Protein AF-W6KWL7-F1 (afdb_monomer)

Radius of gyration: 17.85 Å; Cα contacts (8 Å, |Δi|>4): 176; chains: 1; bounding box: 40×48×43 Å

Foldseek 3Di:
DVLCVVCVPPPPPLVVVLVVLVVQLVVLVVVLVVCCVPVVVVLVVLLVVQQAALLVPDDDPDPNVVSLSSNLVSQVVNQVSQCVVCVSVVHPQPPPLCPVVQVVLSRDGQFRHKHAPDSHDDPDIDTDGRDPVVLVVNQVSQPPDDSDNGHDDDDDDDPPPDDDDDD

Secondary structure (DSSP, 8-state):
-HHHHHHTTSTT-HHHHHHHHHHHHHHHHHHHHHHHHHSHHHHHHHHHHHTTS-TTTPPPSSHHHHHHHHHHHHHHHHHHHHHHHHHHHT--SS-HHHHHHHHHHHTSTTEEEEE--TT-SSS--EEEESSHHHHHHHHHHHHT-SSS-------------S-----

Structure (mmCIF, N/CA/C/O backbone):
data_AF-W6KWL7-F1
#
_entry.id   AF-W6KWL7-F1
#
loop_
_atom_site.group_PDB
_atom_site.id
_atom_site.type_symbol
_atom_site.label_atom_id
_atom_site.label_alt_id
_atom_site.label_comp_id
_atom_site.label_asym_id
_atom_site.label_entity_id
_atom_site.label_seq_id
_atom_site.pdbx_PDB_ins_code
_atom_site.Cartn_x
_atom_site.Cartn_y
_atom_site.Cartn_z
_atom_site.occupancy
_atom_site.B_iso_or_equiv
_atom_site.auth_seq_id
_atom_site.auth_comp_id
_atom_site.auth_asym_id
_atom_site.auth_atom_id
_atom_site.pdbx_PDB_model_num
ATOM 1 N N . MET A 1 1 ? 22.667 5.398 -11.141 1.00 60.69 1 MET A N 1
ATOM 2 C CA . MET A 1 1 ? 23.175 6.734 -10.733 1.00 60.69 1 MET A CA 1
ATOM 3 C C . MET A 1 1 ? 23.093 7.822 -11.813 1.00 60.69 1 MET A C 1
ATOM 5 O O . MET A 1 1 ? 23.016 8.981 -11.432 1.00 60.69 1 MET A O 1
ATOM 9 N N . SER A 1 2 ? 23.093 7.515 -13.122 1.00 71.19 2 SER A N 1
ATOM 10 C CA . SER A 1 2 ? 23.041 8.559 -14.172 1.00 71.19 2 SER A CA 1
ATOM 11 C C . SER A 1 2 ? 21.728 9.352 -14.187 1.00 71.19 2 SER A C 1
ATOM 13 O O . SER A 1 2 ? 21.768 10.570 -14.298 1.00 71.19 2 SER A O 1
ATOM 15 N N . TRP A 1 3 ? 20.580 8.685 -14.010 1.00 76.94 3 TRP A N 1
ATOM 16 C CA . TRP A 1 3 ? 19.276 9.359 -14.034 1.00 76.94 3 TRP A CA 1
ATOM 17 C C . TRP A 1 3 ? 19.091 10.334 -12.861 1.00 76.94 3 TRP A C 1
ATOM 19 O O . TRP A 1 3 ? 18.693 11.475 -13.063 1.00 76.94 3 TRP A O 1
ATOM 29 N N . PHE A 1 4 ? 19.482 9.931 -11.647 1.00 69.75 4 PHE A N 1
ATOM 30 C CA . PHE A 1 4 ? 19.433 10.799 -10.464 1.00 69.75 4 PHE A CA 1
ATOM 31 C C . PHE A 1 4 ? 20.191 12.116 -10.685 1.00 69.75 4 PHE A C 1
ATOM 33 O O . PHE A 1 4 ? 19.643 13.193 -10.479 1.00 69.75 4 PHE A O 1
ATOM 40 N N . LYS A 1 5 ? 21.427 12.030 -11.195 1.00 73.75 5 LYS A N 1
ATOM 41 C CA . LYS A 1 5 ? 22.252 13.208 -11.499 1.00 73.75 5 LYS A CA 1
ATOM 42 C C . LYS A 1 5 ? 21.658 14.097 -12.595 1.00 73.75 5 LYS A C 1
ATOM 44 O O . LYS A 1 5 ? 21.984 15.271 -12.642 1.00 73.75 5 LYS A O 1
ATOM 49 N N . SER A 1 6 ? 20.816 13.555 -13.478 1.00 72.94 6 SER A N 1
ATOM 50 C CA . SER A 1 6 ? 20.165 14.349 -14.529 1.00 72.94 6 SER A CA 1
ATOM 51 C C . SER A 1 6 ? 18.915 15.098 -14.066 1.00 72.94 6 SER A C 1
ATOM 53 O O . SER A 1 6 ? 18.440 15.958 -14.798 1.00 72.94 6 SER A O 1
ATOM 55 N N . VAL A 1 7 ? 18.373 14.783 -12.883 1.00 76.19 7 VAL A N 1
ATOM 56 C CA . VAL A 1 7 ? 17.127 15.391 -12.377 1.00 76.19 7 VAL A CA 1
ATOM 57 C C . VAL A 1 7 ? 17.290 16.111 -11.038 1.00 76.19 7 VAL A C 1
ATOM 59 O O . VAL A 1 7 ? 16.352 16.772 -10.600 1.00 76.19 7 VAL A O 1
ATOM 62 N N . SER A 1 8 ? 18.460 16.016 -10.397 1.00 72.00 8 SER A N 1
ATOM 63 C CA . SER A 1 8 ? 18.719 16.562 -9.055 1.00 72.00 8 SER A CA 1
ATOM 64 C C . SER A 1 8 ? 18.543 18.075 -8.954 1.00 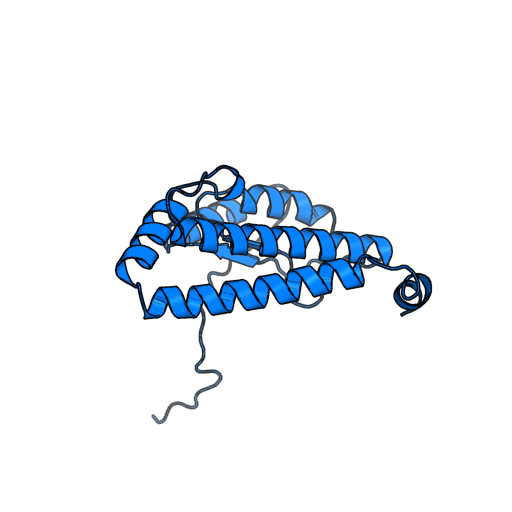72.00 8 SER A C 1
ATOM 66 O O . SER A 1 8 ? 18.171 18.569 -7.896 1.00 72.00 8 SER A O 1
ATOM 68 N N . ASP A 1 9 ? 18.765 18.795 -10.052 1.00 76.56 9 ASP A N 1
ATOM 69 C CA . ASP A 1 9 ? 18.710 20.260 -10.075 1.00 76.56 9 ASP A CA 1
ATOM 70 C C . ASP A 1 9 ? 17.301 20.792 -10.390 1.00 76.56 9 ASP A C 1
ATOM 72 O O . ASP A 1 9 ? 17.078 22.002 -10.388 1.00 76.56 9 ASP A O 1
ATOM 76 N N . VAL A 1 10 ? 16.334 19.903 -10.661 1.00 75.31 10 VAL A N 1
ATOM 77 C CA . VAL A 1 10 ? 14.934 20.267 -10.911 1.00 75.31 10 VAL A CA 1
ATOM 78 C C . VAL A 1 10 ? 14.182 20.299 -9.574 1.00 75.31 10 VAL A C 1
ATOM 80 O O . VAL A 1 10 ? 14.039 19.246 -8.942 1.00 75.31 10 VAL A O 1
ATOM 83 N N . PRO A 1 11 ? 13.672 21.465 -9.129 1.00 68.00 11 PRO A N 1
ATOM 84 C CA . PRO A 1 11 ? 12.851 21.552 -7.925 1.00 68.00 11 PRO A CA 1
ATOM 85 C C . PRO A 1 11 ? 11.596 20.677 -8.045 1.00 68.00 11 PRO A C 1
ATOM 87 O O . PRO A 1 11 ? 10.986 20.619 -9.111 1.00 68.00 11 PRO A O 1
ATOM 90 N N . SER A 1 12 ? 11.187 20.022 -6.951 1.00 77.75 12 SER A N 1
ATOM 91 C CA . SER A 1 12 ? 10.010 19.130 -6.914 1.00 77.75 12 SER A CA 1
ATOM 92 C C . SER A 1 12 ? 10.072 17.960 -7.916 1.00 77.75 12 SER A C 1
ATOM 94 O O . SER A 1 12 ? 9.057 17.482 -8.429 1.00 77.75 12 SER A O 1
ATOM 96 N N . ASN A 1 13 ? 11.279 17.468 -8.213 1.00 88.00 13 ASN A N 1
ATOM 97 C CA . ASN A 1 13 ? 11.441 16.236 -8.981 1.00 88.00 13 ASN A CA 1
ATOM 98 C C . ASN A 1 13 ? 10.849 15.019 -8.227 1.00 88.00 13 ASN A C 1
ATOM 100 O O . ASN A 1 13 ? 10.482 15.096 -7.052 1.00 88.00 13 ASN A O 1
ATOM 104 N N . LEU A 1 14 ? 10.769 13.868 -8.902 1.00 90.00 14 LEU A N 1
ATOM 105 C CA . LEU A 1 14 ? 10.191 12.643 -8.330 1.00 90.00 14 LEU A CA 1
ATOM 106 C C . LEU A 1 14 ? 10.834 12.218 -6.997 1.00 90.00 14 LEU A C 1
ATOM 108 O O . LEU A 1 14 ? 10.134 11.666 -6.150 1.00 90.00 14 LEU A O 1
ATOM 112 N N . TRP A 1 15 ? 12.129 12.483 -6.782 1.00 90.06 15 TRP A N 1
ATOM 113 C CA . TRP A 1 15 ? 12.810 12.179 -5.516 1.00 90.06 15 TRP A CA 1
ATOM 114 C C . TRP A 1 15 ? 12.328 13.043 -4.371 1.00 90.06 15 TRP A C 1
ATOM 116 O O . TRP A 1 15 ? 12.050 12.513 -3.297 1.00 90.06 15 TRP A O 1
ATOM 126 N N . GLU A 1 16 ? 12.183 14.341 -4.612 1.00 92.19 16 GLU A N 1
ATOM 127 C CA . GLU A 1 16 ? 11.656 15.268 -3.614 1.00 92.19 16 GLU A CA 1
ATOM 128 C C . GLU A 1 16 ? 10.220 14.879 -3.244 1.00 92.19 16 GLU A C 1
ATOM 130 O O . GLU A 1 16 ? 9.913 14.744 -2.063 1.00 92.19 16 GLU A O 1
ATOM 135 N N . ARG A 1 17 ? 9.380 14.569 -4.244 1.00 94.88 17 ARG A N 1
ATOM 136 C CA . ARG A 1 17 ? 7.985 14.138 -4.036 1.00 94.88 17 ARG A CA 1
ATOM 137 C C . ARG A 1 17 ? 7.880 12.825 -3.258 1.00 94.88 17 ARG A C 1
ATOM 139 O O . ARG A 1 17 ? 7.070 12.728 -2.338 1.00 94.88 17 ARG A O 1
ATOM 146 N N . LEU A 1 18 ? 8.699 11.821 -3.591 1.00 95.62 18 LEU A N 1
ATOM 147 C CA . LEU A 1 18 ? 8.734 10.566 -2.832 1.00 95.62 18 LEU A CA 1
ATOM 148 C C . LEU A 1 18 ? 9.231 10.796 -1.404 1.00 95.62 18 LEU A C 1
ATOM 150 O O . LEU A 1 18 ? 8.663 10.229 -0.474 1.00 95.62 18 LEU A O 1
ATOM 154 N N . ARG A 1 19 ? 10.275 11.612 -1.215 1.00 95.94 19 ARG A N 1
ATOM 155 C CA . ARG A 1 19 ? 10.804 11.916 0.118 1.00 95.94 19 ARG A CA 1
ATOM 156 C C . ARG A 1 19 ? 9.748 12.606 0.977 1.00 95.94 19 ARG A C 1
ATOM 158 O O . ARG A 1 19 ? 9.483 12.122 2.070 1.00 95.94 19 ARG A O 1
ATOM 165 N N . GLU A 1 20 ? 9.129 13.672 0.478 1.00 97.44 20 GLU A N 1
ATOM 166 C CA . GLU A 1 20 ? 8.066 14.405 1.179 1.00 97.44 20 GLU A CA 1
ATOM 167 C C . GLU A 1 20 ? 6.900 13.479 1.546 1.00 97.44 20 GLU A C 1
ATOM 169 O O . GLU A 1 20 ? 6.435 13.477 2.685 1.00 97.44 20 GLU A O 1
ATOM 174 N N . ASN A 1 21 ? 6.473 12.624 0.610 1.00 98.31 21 ASN A N 1
ATOM 175 C CA . ASN A 1 21 ? 5.435 11.633 0.873 1.00 98.31 21 ASN A CA 1
ATOM 176 C C . ASN A 1 21 ? 5.849 10.626 1.955 1.00 98.31 21 ASN A C 1
ATOM 178 O O . ASN A 1 21 ? 5.052 10.314 2.835 1.00 98.31 21 ASN A O 1
ATOM 182 N N . ASN A 1 22 ? 7.084 10.123 1.913 1.00 97.94 22 ASN A N 1
ATOM 183 C CA . ASN A 1 22 ? 7.591 9.174 2.903 1.00 97.94 22 ASN A CA 1
ATOM 184 C C . ASN A 1 22 ? 7.718 9.812 4.292 1.00 97.94 22 ASN A C 1
ATOM 186 O O . ASN A 1 22 ? 7.378 9.176 5.287 1.00 97.94 22 ASN A O 1
ATOM 190 N N . GLU A 1 23 ? 8.171 11.063 4.377 1.00 98.44 23 GLU A N 1
ATOM 191 C CA . GLU A 1 23 ? 8.225 11.817 5.633 1.00 98.44 23 GLU A CA 1
ATOM 192 C C . GLU A 1 23 ? 6.824 12.009 6.219 1.00 98.44 23 GLU A C 1
ATOM 194 O O . GLU A 1 23 ? 6.608 11.705 7.394 1.00 98.44 23 GLU A O 1
ATOM 199 N N . ALA A 1 24 ? 5.861 12.428 5.393 1.00 98.56 24 ALA A N 1
ATOM 200 C CA . ALA A 1 24 ? 4.463 12.545 5.793 1.00 98.56 24 ALA A CA 1
ATOM 201 C C . ALA A 1 24 ? 3.881 11.190 6.228 1.00 98.56 24 ALA A C 1
ATOM 203 O O . ALA A 1 24 ? 3.208 11.109 7.254 1.00 98.56 24 ALA A O 1
ATOM 204 N N . TYR A 1 25 ? 4.183 10.107 5.506 1.00 98.56 25 TYR A N 1
ATOM 205 C CA . TYR A 1 25 ? 3.717 8.763 5.849 1.00 98.56 25 TYR A CA 1
ATOM 206 C C . TYR A 1 25 ? 4.261 8.300 7.203 1.00 98.56 25 TYR A C 1
ATOM 208 O O . TYR A 1 25 ? 3.499 7.845 8.053 1.00 98.56 25 TYR A O 1
ATOM 216 N N . VAL A 1 26 ? 5.560 8.486 7.457 1.00 98.31 26 VAL A N 1
ATOM 217 C CA . VAL A 1 26 ? 6.184 8.160 8.749 1.00 98.31 26 VAL A CA 1
ATOM 218 C C . VAL A 1 26 ? 5.581 8.990 9.883 1.00 98.31 26 VAL A C 1
ATOM 220 O O . VAL A 1 26 ? 5.318 8.452 10.961 1.00 98.31 26 VAL A O 1
ATOM 223 N N . GLN A 1 27 ? 5.352 10.288 9.668 1.00 98.25 27 GLN A N 1
ATOM 224 C CA . GLN A 1 27 ? 4.691 11.147 10.655 1.00 98.25 27 GLN A CA 1
ATOM 225 C C . GLN A 1 27 ? 3.272 10.655 10.956 1.00 98.25 27 GLN A C 1
ATOM 227 O O . GLN A 1 27 ? 2.907 10.533 12.127 1.00 98.25 27 GLN A O 1
ATOM 232 N N . GLN A 1 28 ? 2.511 10.294 9.923 1.00 98.31 28 GLN A N 1
ATOM 233 C CA . GLN A 1 28 ? 1.152 9.796 10.075 1.00 98.31 28 GLN A CA 1
ATOM 234 C C . GLN A 1 28 ? 1.112 8.454 10.819 1.00 98.31 28 GLN A C 1
ATOM 236 O O . GLN A 1 28 ? 0.324 8.297 11.747 1.00 98.31 28 GLN A O 1
ATOM 241 N N . LEU A 1 29 ? 1.997 7.505 10.494 1.00 97.44 29 LEU A N 1
ATOM 242 C CA . LEU A 1 29 ? 2.097 6.233 11.221 1.00 97.44 29 LEU A CA 1
ATOM 243 C C . LEU A 1 29 ? 2.454 6.443 12.700 1.00 97.44 29 LEU A C 1
ATOM 245 O O . LEU A 1 29 ? 1.885 5.790 13.572 1.00 97.44 29 LEU A O 1
ATOM 249 N N . ARG A 1 30 ? 3.350 7.388 13.014 1.00 97.50 30 ARG A N 1
ATOM 250 C CA . ARG A 1 30 ? 3.663 7.750 14.408 1.00 97.50 30 ARG A CA 1
ATOM 251 C C . ARG A 1 30 ? 2.454 8.335 15.136 1.00 97.50 30 ARG A C 1
ATOM 253 O O . ARG A 1 30 ? 2.238 7.997 16.295 1.00 97.50 30 ARG A O 1
ATOM 260 N N . ALA A 1 31 ? 1.663 9.175 14.472 1.00 95.69 31 ALA A N 1
ATOM 261 C CA . ALA A 1 31 ? 0.423 9.697 15.042 1.00 95.69 31 ALA A CA 1
ATOM 262 C C . ALA A 1 31 ? -0.591 8.573 15.317 1.00 95.69 31 ALA A C 1
ATOM 264 O O . ALA A 1 31 ? -1.183 8.541 16.395 1.00 95.69 31 ALA A O 1
ATOM 265 N N . LEU A 1 32 ? -0.720 7.605 14.401 1.00 96.38 32 LEU A N 1
ATOM 266 C CA . LEU A 1 32 ? -1.570 6.426 14.591 1.00 96.38 32 LEU A CA 1
ATOM 267 C C . LEU A 1 32 ? -1.117 5.565 15.777 1.00 96.38 32 LEU A C 1
ATOM 269 O O . LEU A 1 32 ? -1.963 5.117 16.543 1.00 96.38 32 LEU A O 1
ATOM 273 N N . LEU A 1 33 ? 0.193 5.385 15.987 1.00 95.12 33 LEU A N 1
ATOM 274 C CA . LEU A 1 33 ? 0.713 4.687 17.174 1.00 95.12 33 LEU A CA 1
ATOM 275 C C . LEU A 1 33 ? 0.286 5.381 18.474 1.00 95.12 33 LEU A C 1
ATOM 277 O O . LEU A 1 33 ? -0.129 4.714 19.423 1.00 95.12 33 LEU A O 1
ATOM 281 N N . VAL A 1 34 ? 0.345 6.717 18.514 1.00 95.19 34 VAL A N 1
ATOM 282 C CA . VAL A 1 34 ? -0.128 7.487 19.672 1.00 95.19 34 VAL A CA 1
ATOM 283 C C . VAL A 1 34 ? -1.631 7.276 19.854 1.00 95.19 34 VAL A C 1
ATOM 285 O O . VAL A 1 34 ? -2.036 6.832 20.925 1.00 95.19 34 VAL A O 1
ATOM 288 N N . GLN A 1 35 ? -2.442 7.484 18.811 1.00 92.88 35 GLN A N 1
ATOM 289 C CA . GLN A 1 35 ? -3.899 7.299 18.867 1.00 92.88 35 GLN A CA 1
ATOM 290 C C . GLN A 1 35 ? -4.304 5.886 19.313 1.00 92.88 35 GLN A C 1
ATOM 292 O O . GLN A 1 35 ? -5.190 5.746 20.154 1.00 92.88 35 GLN A O 1
ATOM 297 N N . ALA A 1 36 ? -3.630 4.845 18.818 1.00 93.50 36 ALA A N 1
ATOM 298 C CA . ALA A 1 36 ? -3.884 3.460 19.208 1.00 93.50 36 ALA A CA 1
ATOM 299 C C . ALA A 1 36 ? -3.652 3.216 20.710 1.00 93.50 36 ALA A C 1
ATOM 301 O O . ALA A 1 36 ? -4.363 2.419 21.327 1.00 93.50 36 ALA A O 1
ATOM 302 N N . SER A 1 37 ? -2.680 3.919 21.302 1.00 93.25 37 SER A N 1
ATOM 303 C CA . SER A 1 37 ? -2.352 3.820 22.728 1.00 93.25 37 SER A CA 1
ATOM 304 C C . SER A 1 37 ? -3.217 4.711 23.629 1.00 93.25 37 SER A C 1
ATOM 306 O O . SER A 1 37 ? -3.552 4.301 24.738 1.00 93.25 37 SER A O 1
ATOM 308 N N . THR A 1 38 ? -3.607 5.908 23.175 1.00 91.12 38 THR A N 1
ATOM 309 C CA . THR A 1 38 ? -4.330 6.894 23.998 1.00 91.12 38 THR A CA 1
ATOM 310 C C . THR A 1 38 ? -5.847 6.819 23.847 1.00 91.12 38 THR A C 1
ATOM 312 O O . THR A 1 38 ? -6.565 7.067 24.811 1.00 91.12 38 THR A O 1
ATOM 315 N N . CYS A 1 39 ? -6.342 6.457 22.661 1.00 86.81 39 CYS A N 1
ATOM 316 C CA . CYS A 1 39 ? -7.765 6.411 22.306 1.00 86.81 39 CYS A CA 1
ATOM 317 C C . CYS A 1 39 ? -8.148 5.019 21.780 1.00 86.81 39 CYS A C 1
ATOM 319 O O . CYS A 1 39 ? -8.776 4.877 20.731 1.00 86.81 39 CYS A O 1
ATOM 321 N N . SER A 1 40 ? -7.745 3.972 22.507 1.00 88.06 40 SER A N 1
ATOM 322 C CA . SER A 1 40 ? -7.791 2.587 22.019 1.00 88.06 40 SER A CA 1
ATOM 323 C C . SER A 1 40 ? -9.179 2.148 21.527 1.00 88.06 40 SER A C 1
ATOM 325 O O . SER A 1 40 ? -9.275 1.541 20.468 1.00 88.06 40 SER A O 1
ATOM 327 N N . LEU 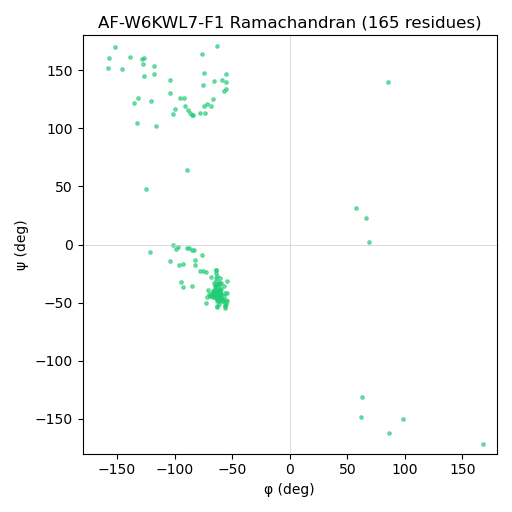A 1 41 ? -10.271 2.506 22.218 1.00 94.88 41 LEU A N 1
ATOM 328 C CA . LEU A 1 41 ? -11.624 2.112 21.795 1.00 94.88 41 LEU A CA 1
ATOM 329 C C . LEU A 1 41 ? -12.050 2.760 20.466 1.00 94.88 41 LEU A C 1
ATOM 331 O O . LEU A 1 41 ? -12.573 2.072 19.595 1.00 94.88 41 LEU A O 1
ATOM 335 N N . GLU A 1 42 ? -11.818 4.063 20.295 1.00 94.75 42 GLU A N 1
ATOM 336 C CA . GLU A 1 42 ? -12.130 4.779 19.048 1.00 94.75 42 GLU A CA 1
ATOM 337 C C . GLU A 1 42 ? -11.294 4.238 17.888 1.00 94.75 42 GLU A C 1
ATOM 339 O O . GLU A 1 42 ? -11.822 3.979 16.808 1.00 94.75 42 GLU A O 1
ATOM 344 N N . TYR A 1 43 ? -10.012 3.968 18.146 1.00 96.00 43 TYR A N 1
ATOM 345 C CA . TYR A 1 43 ? -9.108 3.347 17.186 1.00 96.00 43 TYR A CA 1
ATOM 346 C C . TYR A 1 43 ? -9.581 1.956 16.752 1.00 96.00 43 TYR A C 1
ATOM 348 O O . TYR A 1 43 ? -9.660 1.676 15.557 1.00 96.00 43 TYR A O 1
ATOM 356 N N . GLN A 1 44 ? -9.964 1.096 17.699 1.00 95.94 44 GLN A N 1
ATOM 357 C CA . GLN A 1 44 ? -10.498 -0.233 17.388 1.00 95.94 44 GLN A CA 1
ATOM 358 C C . GLN A 1 44 ? -11.827 -0.159 16.623 1.00 95.94 44 GLN A C 1
ATOM 360 O O . GLN A 1 44 ? -12.023 -0.908 15.666 1.00 95.94 44 GLN A O 1
ATOM 365 N N . ASN A 1 45 ? -12.720 0.767 16.985 1.00 97.12 45 ASN A N 1
ATOM 366 C CA . ASN A 1 45 ? -13.975 0.978 16.261 1.00 97.12 45 ASN A CA 1
ATOM 367 C C . ASN A 1 45 ? -13.724 1.435 14.817 1.00 97.12 45 ASN A C 1
ATOM 369 O O . ASN A 1 45 ? -14.343 0.904 13.896 1.00 97.12 45 ASN A O 1
ATOM 373 N N . ALA A 1 46 ? -12.783 2.361 14.608 1.00 97.44 46 ALA A N 1
ATOM 374 C CA . ALA A 1 46 ? -12.384 2.797 13.274 1.00 97.44 46 ALA A CA 1
ATOM 375 C C . ALA A 1 46 ? -11.825 1.626 12.450 1.00 97.44 46 ALA A C 1
ATOM 377 O O . ALA A 1 46 ? -12.252 1.426 11.316 1.00 97.44 46 ALA A O 1
ATOM 378 N N . LEU A 1 47 ? -10.946 0.789 13.018 1.00 97.12 47 LEU A N 1
ATOM 379 C CA . LEU A 1 47 ? -10.463 -0.418 12.334 1.00 97.12 47 LEU A CA 1
ATOM 380 C C . LEU A 1 47 ? -11.600 -1.394 12.000 1.00 97.12 47 LEU A C 1
ATOM 382 O O . LEU A 1 47 ? -11.599 -1.969 10.913 1.00 97.12 47 LEU A O 1
ATOM 386 N N . HIS A 1 48 ? -12.589 -1.548 12.888 1.00 97.19 48 HIS A N 1
ATOM 387 C CA . HIS A 1 48 ? -13.742 -2.419 12.655 1.00 97.19 48 HIS A CA 1
ATOM 388 C C . HIS A 1 48 ? -14.623 -1.950 11.489 1.00 97.19 48 HIS A C 1
ATOM 390 O O . HIS A 1 48 ? -15.167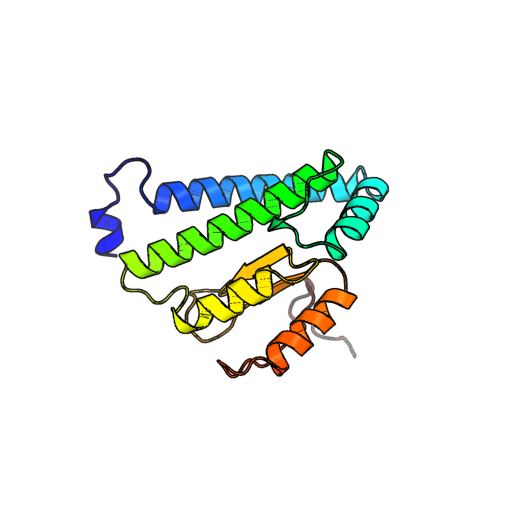 -2.777 10.757 1.00 97.19 48 HIS A O 1
ATOM 396 N N . VAL A 1 49 ? -14.750 -0.635 11.297 1.00 98.00 49 VAL A N 1
ATOM 397 C CA . VAL A 1 49 ? -15.422 -0.052 10.129 1.00 98.00 49 VAL A CA 1
ATOM 398 C C . VAL A 1 49 ? -14.557 -0.225 8.881 1.00 98.00 49 VAL A C 1
ATOM 400 O O . VAL A 1 49 ? -15.028 -0.729 7.862 1.00 98.00 49 VAL A O 1
ATOM 403 N N . LEU A 1 50 ? -13.280 0.157 8.964 1.00 98.06 50 LEU A N 1
ATOM 404 C CA . LEU A 1 50 ? -12.382 0.226 7.812 1.00 98.06 50 LEU A CA 1
ATOM 405 C C . LEU A 1 50 ? -12.035 -1.146 7.222 1.00 98.06 50 LEU A C 1
ATOM 407 O O . LEU A 1 50 ? -11.838 -1.245 6.014 1.00 98.06 50 LEU A O 1
ATOM 411 N N . GLN A 1 51 ? -12.037 -2.217 8.021 1.00 97.69 51 GLN A N 1
ATOM 412 C CA . GLN A 1 51 ? -11.875 -3.580 7.498 1.00 97.69 51 GLN A CA 1
ATOM 413 C C . GLN A 1 51 ? -13.024 -4.019 6.570 1.00 97.69 51 GLN A C 1
ATOM 415 O O . GLN A 1 51 ? -12.846 -4.933 5.774 1.00 97.69 51 GLN A O 1
ATOM 420 N N . CYS A 1 52 ? -14.202 -3.393 6.663 1.00 97.56 52 CYS A N 1
ATOM 421 C CA . CYS A 1 52 ? -15.405 -3.802 5.932 1.00 97.56 52 CYS A CA 1
ATOM 422 C C . CYS A 1 52 ? -15.638 -3.007 4.639 1.00 97.56 52 CYS A C 1
ATOM 424 O O . CYS A 1 52 ? -16.611 -3.261 3.928 1.00 97.56 52 CYS A O 1
ATOM 426 N N . VAL A 1 53 ? -14.791 -2.024 4.334 1.00 97.81 53 VAL A N 1
ATOM 427 C CA . VAL A 1 53 ? -14.986 -1.094 3.214 1.00 97.81 53 VAL A CA 1
ATOM 428 C C . VAL A 1 53 ? -13.763 -1.053 2.314 1.00 97.81 53 VAL A C 1
ATOM 430 O O . VAL A 1 53 ? -12.654 -1.407 2.711 1.00 97.81 53 VAL A O 1
ATOM 433 N N . ARG A 1 54 ? -13.952 -0.575 1.085 1.00 97.81 54 ARG A N 1
ATOM 434 C CA . ARG A 1 54 ? -12.841 -0.188 0.216 1.00 97.81 54 ARG A CA 1
ATOM 435 C C . ARG A 1 54 ? -12.329 1.172 0.662 1.00 97.81 54 ARG A C 1
ATOM 437 O O . ARG A 1 54 ? -13.035 2.170 0.524 1.00 97.81 54 ARG A O 1
ATOM 444 N N . LEU A 1 55 ? -11.102 1.225 1.174 1.00 97.75 55 LEU A N 1
ATOM 445 C CA . LEU A 1 55 ? -10.540 2.453 1.749 1.00 97.75 55 LEU A CA 1
ATOM 446 C C . LEU A 1 55 ? -10.487 3.607 0.734 1.00 97.75 55 LEU A C 1
ATOM 448 O O . LEU A 1 55 ? -10.714 4.755 1.104 1.00 97.75 55 LEU A O 1
ATOM 452 N N . ALA A 1 56 ? -10.263 3.311 -0.552 1.00 96.50 56 ALA A N 1
ATOM 453 C CA . ALA A 1 56 ? -10.251 4.312 -1.622 1.00 96.50 56 ALA A CA 1
ATOM 454 C C . ALA A 1 56 ? -11.602 5.026 -1.830 1.00 96.50 56 ALA A C 1
ATOM 456 O O . ALA A 1 56 ? -11.628 6.165 -2.295 1.00 96.50 56 ALA A O 1
ATOM 457 N N . GLU A 1 57 ? -12.713 4.366 -1.498 1.00 97.12 57 GLU A N 1
ATOM 458 C CA . GLU A 1 57 ? -14.081 4.853 -1.723 1.00 97.12 57 GLU A CA 1
ATOM 459 C C . GLU A 1 57 ? -14.736 5.374 -0.428 1.00 97.12 57 GLU A C 1
ATOM 461 O O . GLU A 1 57 ? -15.769 6.049 -0.473 1.00 97.12 57 GLU A O 1
ATOM 466 N N . HIS A 1 58 ? -14.144 5.073 0.732 1.00 97.75 58 HIS A N 1
ATOM 467 C CA . HIS A 1 58 ? -14.701 5.401 2.042 1.00 97.75 58 HIS A CA 1
ATOM 468 C C . HIS A 1 58 ? -14.555 6.887 2.386 1.00 97.75 58 HIS A C 1
ATOM 470 O O . HIS A 1 58 ? -13.499 7.496 2.200 1.00 97.75 58 HIS A O 1
ATOM 476 N N . LYS A 1 59 ? -15.618 7.468 2.950 1.00 97.69 59 LYS A N 1
ATOM 477 C CA . LYS A 1 59 ? -15.601 8.822 3.516 1.00 97.69 59 LYS A CA 1
ATOM 478 C C . LYS A 1 59 ? -15.459 8.712 5.036 1.00 97.69 59 LYS A C 1
ATOM 480 O O . LYS A 1 59 ? -16.381 8.183 5.654 1.00 97.69 59 LYS A O 1
ATOM 485 N N . PRO A 1 60 ? -14.362 9.216 5.630 1.00 97.38 60 PRO A N 1
ATOM 486 C CA . PRO A 1 60 ? -14.165 9.168 7.073 1.00 97.38 60 PRO A CA 1
ATOM 487 C C . PRO A 1 60 ? -15.325 9.799 7.843 1.00 97.38 60 PRO A C 1
ATOM 489 O O . PRO A 1 60 ? -15.766 10.899 7.504 1.00 97.38 60 PRO A O 1
ATOM 492 N N . ALA A 1 61 ? -15.798 9.117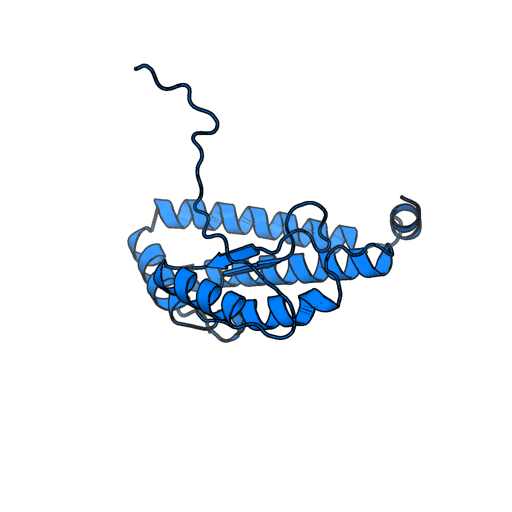 8.885 1.00 97.12 61 ALA A N 1
ATOM 493 C CA . ALA A 1 61 ? -16.855 9.625 9.761 1.00 97.12 61 ALA A CA 1
ATOM 494 C C . ALA A 1 61 ? -16.321 10.382 10.991 1.00 97.12 61 ALA A C 1
ATOM 496 O O . ALA A 1 61 ? -17.075 11.099 11.649 1.00 97.12 61 ALA A O 1
ATOM 497 N N . ASN A 1 62 ? -15.042 10.207 11.325 1.00 95.94 62 ASN A N 1
ATOM 498 C CA . ASN A 1 62 ? -14.385 10.784 12.498 1.00 95.94 62 ASN A CA 1
ATOM 499 C C . ASN A 1 62 ? -12.883 10.997 12.239 1.00 95.94 62 ASN A C 1
ATOM 501 O O . ASN A 1 62 ? -12.336 10.507 11.248 1.00 95.94 62 ASN A O 1
ATOM 505 N N . GLU A 1 63 ? -12.218 11.703 13.156 1.00 95.75 63 GLU A N 1
ATOM 506 C CA . GLU A 1 63 ? -10.791 12.043 13.061 1.00 95.75 63 GLU A CA 1
ATOM 507 C C . GLU A 1 63 ? -9.880 10.804 13.023 1.00 95.75 63 GLU A C 1
ATOM 509 O O . GLU A 1 63 ? -8.832 10.816 12.381 1.00 95.75 63 GLU A O 1
ATOM 514 N N . THR A 1 64 ? -10.259 9.709 13.688 1.00 96.25 64 THR A N 1
ATOM 515 C CA . THR A 1 64 ? -9.456 8.478 13.701 1.00 96.25 64 THR A CA 1
ATOM 516 C C . THR A 1 64 ? -9.499 7.763 12.354 1.00 96.25 64 THR A C 1
ATOM 518 O O . THR A 1 64 ? -8.455 7.387 11.821 1.00 96.25 64 THR A O 1
ATOM 521 N N . GLU A 1 65 ? -10.686 7.625 11.760 1.00 97.50 65 GLU A N 1
ATOM 522 C CA . GLU A 1 65 ? -10.833 7.131 10.390 1.00 97.50 65 GLU A CA 1
ATOM 523 C C . GLU A 1 65 ? -10.107 8.037 9.394 1.00 97.50 65 GLU A C 1
ATOM 525 O O . GLU A 1 65 ? -9.448 7.535 8.486 1.00 97.50 65 GLU A O 1
ATOM 530 N N . GLU A 1 66 ? -10.184 9.359 9.570 1.00 98.00 66 GLU A N 1
ATOM 531 C CA . GLU A 1 66 ? -9.497 10.319 8.704 1.00 98.00 66 GLU A CA 1
ATOM 532 C C . GLU A 1 66 ? -7.981 10.125 8.765 1.00 98.00 66 GLU A C 1
ATOM 534 O O . GLU A 1 66 ? -7.328 10.034 7.723 1.00 98.00 66 GLU A O 1
ATOM 539 N N . SER A 1 67 ? -7.431 9.955 9.967 1.00 97.56 67 SER A N 1
ATOM 540 C CA . SER A 1 67 ? -6.017 9.653 10.173 1.00 97.56 67 SER A CA 1
ATOM 541 C C . SER A 1 67 ? -5.581 8.338 9.520 1.00 97.56 67 SER A C 1
ATOM 543 O O . SER A 1 67 ? -4.511 8.288 8.904 1.00 97.56 67 SER A O 1
ATOM 545 N N . ILE A 1 68 ? -6.377 7.269 9.621 1.00 98.19 68 ILE A N 1
ATOM 546 C CA . ILE A 1 68 ? -6.044 5.972 9.003 1.00 98.19 68 ILE A CA 1
ATOM 547 C C . ILE A 1 68 ? -6.135 6.070 7.474 1.00 98.19 68 ILE A C 1
ATOM 549 O O . ILE A 1 68 ? -5.225 5.631 6.768 1.00 98.19 68 ILE A O 1
ATOM 553 N N . ILE A 1 69 ? -7.188 6.701 6.946 1.00 98.44 69 ILE A N 1
ATOM 554 C CA . ILE A 1 69 ? -7.365 6.922 5.505 1.00 98.44 69 ILE A CA 1
ATOM 555 C C . ILE A 1 69 ? -6.264 7.829 4.936 1.00 98.44 69 ILE A C 1
ATOM 557 O O . ILE A 1 69 ? -5.811 7.612 3.811 1.00 98.44 69 ILE A O 1
ATOM 561 N N . SER A 1 70 ? -5.791 8.817 5.698 1.00 98.50 70 SER A N 1
ATOM 562 C CA . SER A 1 70 ? -4.635 9.641 5.327 1.00 98.50 70 SER A CA 1
ATOM 563 C C . SER A 1 70 ? -3.375 8.786 5.148 1.00 98.50 70 SER A C 1
ATOM 565 O O . SER A 1 70 ? -2.712 8.870 4.112 1.00 98.50 70 SER A O 1
ATOM 567 N N . ALA A 1 71 ? -3.093 7.879 6.091 1.00 98.62 71 ALA A N 1
ATOM 568 C CA . ALA A 1 71 ? -1.962 6.957 5.986 1.00 98.62 71 ALA A CA 1
ATOM 569 C C . ALA A 1 71 ? -2.087 6.015 4.774 1.00 98.62 71 ALA A C 1
ATOM 571 O O . ALA A 1 71 ? -1.121 5.855 4.030 1.00 98.62 71 ALA A O 1
ATOM 572 N N . PHE A 1 72 ? -3.279 5.463 4.523 1.00 98.56 72 PHE A N 1
ATOM 573 C CA . PHE A 1 72 ? -3.582 4.665 3.325 1.00 98.56 72 PHE A CA 1
ATOM 574 C C . PHE A 1 72 ? -3.264 5.436 2.030 1.00 98.56 72 PHE A C 1
ATOM 576 O O . PHE A 1 72 ? -2.579 4.924 1.143 1.00 98.56 72 PHE A O 1
ATOM 583 N N . LYS A 1 73 ? -3.701 6.700 1.926 1.00 98.56 73 LYS A N 1
ATOM 584 C CA . LYS A 1 73 ? -3.445 7.546 0.746 1.00 98.56 73 LYS A CA 1
ATOM 585 C C . LYS A 1 73 ? -1.954 7.808 0.542 1.00 98.56 73 LYS A C 1
ATOM 587 O O . LYS A 1 73 ? -1.481 7.753 -0.592 1.00 98.56 73 LYS A O 1
ATOM 592 N N . LEU A 1 74 ? -1.218 8.064 1.623 1.00 98.75 74 LEU A N 1
ATOM 593 C CA . LEU A 1 74 ? 0.232 8.266 1.586 1.00 98.75 74 LEU A CA 1
ATOM 594 C C . LEU A 1 74 ? 0.975 6.987 1.168 1.00 98.75 74 LEU A C 1
ATOM 596 O O . LEU A 1 74 ? 1.914 7.060 0.373 1.00 98.75 74 LEU A O 1
ATOM 600 N N . ALA A 1 75 ? 0.532 5.812 1.624 1.00 98.56 75 ALA A N 1
ATOM 601 C CA . ALA A 1 75 ? 1.077 4.529 1.179 1.00 98.56 75 ALA A CA 1
ATOM 602 C C . ALA A 1 75 ? 0.843 4.303 -0.328 1.00 98.56 75 ALA A C 1
ATOM 604 O O . ALA A 1 75 ? 1.778 3.972 -1.062 1.00 98.56 75 ALA A O 1
ATOM 605 N N . ALA A 1 76 ? -0.380 4.551 -0.808 1.00 98.44 76 ALA A N 1
ATOM 606 C CA . ALA A 1 76 ? -0.731 4.429 -2.224 1.00 98.44 76 ALA A CA 1
ATOM 607 C C . ALA A 1 76 ? 0.068 5.402 -3.112 1.00 98.44 76 ALA A C 1
ATOM 609 O O . ALA A 1 76 ? 0.584 5.012 -4.162 1.00 98.44 76 ALA A O 1
ATOM 610 N N . ALA A 1 77 ? 0.232 6.653 -2.672 1.00 98.44 77 ALA A N 1
ATOM 611 C CA . ALA A 1 77 ? 1.066 7.636 -3.358 1.00 98.44 77 ALA A CA 1
ATOM 612 C C . ALA A 1 77 ? 2.549 7.225 -3.373 1.00 98.44 77 ALA A C 1
ATOM 614 O O . ALA A 1 77 ? 3.218 7.372 -4.395 1.00 98.44 77 ALA A O 1
ATOM 615 N N . GLY A 1 78 ? 3.053 6.639 -2.283 1.00 98.06 78 GLY A N 1
ATOM 616 C CA . GLY A 1 78 ? 4.416 6.107 -2.208 1.00 98.06 78 GLY A CA 1
ATOM 617 C C . GLY A 1 78 ? 4.680 5.022 -3.253 1.00 98.06 78 GLY A C 1
ATOM 618 O O . GLY A 1 78 ? 5.675 5.096 -3.977 1.00 98.06 78 GLY A O 1
ATOM 619 N N . ARG A 1 79 ? 3.754 4.062 -3.403 1.00 97.94 79 ARG A N 1
ATOM 620 C CA . ARG A 1 79 ? 3.811 3.044 -4.469 1.00 97.94 79 ARG A CA 1
ATOM 621 C C . ARG A 1 79 ? 3.849 3.688 -5.859 1.00 97.94 79 ARG A C 1
ATOM 623 O O . ARG A 1 79 ? 4.700 3.326 -6.671 1.00 97.94 79 ARG A O 1
ATOM 630 N N . LEU A 1 80 ? 2.976 4.666 -6.122 1.00 97.31 80 LEU A N 1
ATOM 631 C CA . LEU A 1 80 ? 2.945 5.382 -7.402 1.00 97.31 80 LEU A CA 1
ATOM 632 C C . LEU A 1 80 ? 4.294 6.044 -7.714 1.00 97.31 80 LEU A C 1
ATOM 634 O O . LEU A 1 80 ? 4.830 5.853 -8.805 1.00 97.31 80 LEU A O 1
ATOM 638 N N . TYR A 1 81 ? 4.870 6.770 -6.756 1.00 97.31 81 TYR A N 1
ATOM 639 C CA . TYR A 1 81 ? 6.159 7.436 -6.941 1.00 97.31 81 TYR A CA 1
ATOM 640 C C . TYR A 1 81 ? 7.311 6.455 -7.156 1.00 97.31 81 TYR A C 1
ATOM 642 O O . TYR A 1 81 ? 8.168 6.703 -8.003 1.00 97.31 81 TYR A O 1
ATOM 650 N N . LEU A 1 82 ? 7.325 5.324 -6.445 1.00 96.25 82 LEU A N 1
ATOM 651 C CA . LEU A 1 82 ? 8.313 4.265 -6.661 1.00 96.25 82 LEU A CA 1
ATOM 652 C C . LEU A 1 82 ? 8.208 3.665 -8.069 1.00 96.25 82 LEU A C 1
ATOM 654 O O . LEU A 1 82 ? 9.229 3.461 -8.729 1.00 96.25 82 LEU A O 1
ATOM 658 N N . ARG A 1 83 ? 6.989 3.446 -8.569 1.00 95.75 83 ARG A N 1
ATOM 659 C CA . ARG A 1 83 ? 6.761 2.994 -9.947 1.00 95.75 83 ARG A CA 1
ATOM 660 C C . ARG A 1 83 ? 7.250 4.020 -10.972 1.00 95.75 83 ARG A C 1
ATOM 662 O O . ARG A 1 83 ? 7.989 3.661 -11.886 1.00 95.75 83 ARG A O 1
ATOM 669 N N . GLU A 1 84 ? 6.881 5.291 -10.810 1.00 94.69 84 GLU A N 1
ATOM 670 C CA . GLU A 1 84 ? 7.305 6.384 -11.699 1.00 94.69 84 GLU A CA 1
ATOM 671 C C . GLU A 1 84 ? 8.830 6.551 -11.714 1.00 94.69 84 GLU A C 1
ATOM 673 O O . GLU A 1 84 ? 9.428 6.704 -12.781 1.00 94.69 84 GLU A O 1
ATOM 678 N N . MET A 1 85 ? 9.479 6.452 -10.549 1.00 92.81 85 MET A N 1
ATOM 679 C CA . MET A 1 85 ? 10.939 6.422 -10.462 1.00 92.81 85 MET A CA 1
ATOM 680 C C . MET A 1 85 ? 11.544 5.240 -11.201 1.00 92.81 85 MET A C 1
ATOM 682 O O . MET A 1 85 ? 12.550 5.416 -11.88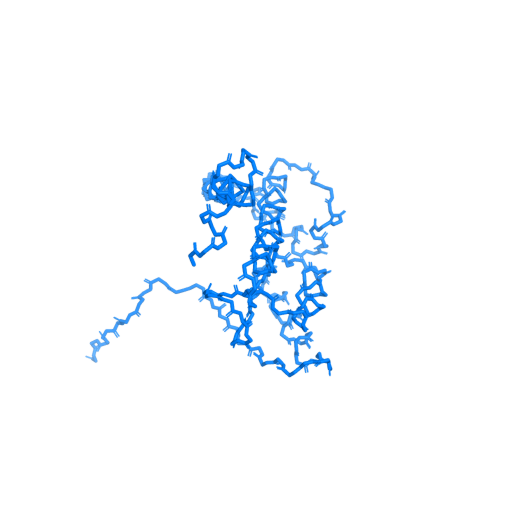5 1.00 92.81 85 MET A O 1
ATOM 686 N N . GLY A 1 86 ? 10.960 4.047 -11.060 1.00 92.94 86 GLY A N 1
ATOM 687 C CA . GLY A 1 86 ? 11.412 2.856 -11.768 1.00 92.94 86 GLY A CA 1
ATOM 688 C C . GLY A 1 86 ? 11.425 3.096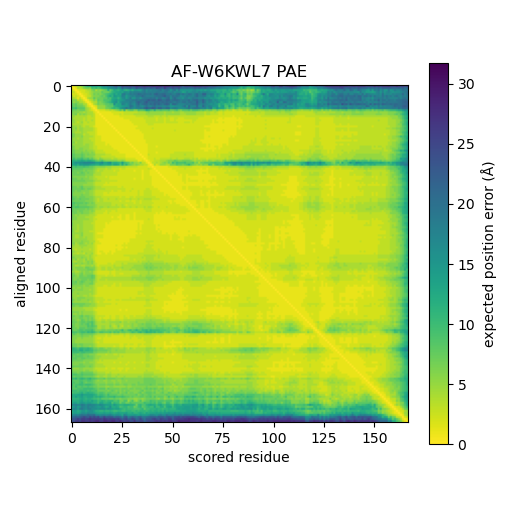 -13.274 1.00 92.94 86 GLY A C 1
ATOM 689 O O . GLY A 1 86 ? 12.474 2.987 -13.908 1.00 92.94 86 GLY A O 1
ATOM 690 N N . ILE A 1 87 ? 10.294 3.547 -13.821 1.00 92.56 87 ILE A N 1
ATOM 691 C CA . ILE A 1 87 ? 10.150 3.880 -15.244 1.00 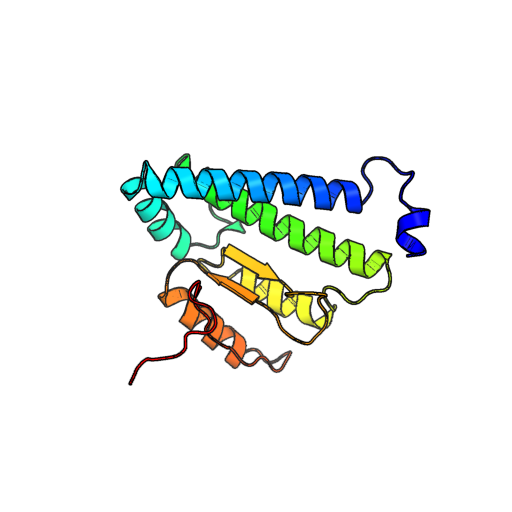92.56 87 ILE A CA 1
ATOM 692 C C . ILE A 1 87 ? 11.211 4.901 -15.671 1.00 92.56 87 ILE A C 1
ATOM 694 O O . ILE A 1 87 ? 11.945 4.669 -16.632 1.00 92.56 87 ILE A O 1
ATOM 698 N N . ALA A 1 88 ? 11.336 6.006 -14.936 1.00 90.62 88 ALA A N 1
ATOM 699 C CA . ALA A 1 88 ? 12.257 7.082 -15.280 1.00 90.62 88 ALA A CA 1
ATOM 700 C C . ALA A 1 88 ? 13.737 6.654 -15.199 1.00 90.62 88 ALA A C 1
ATOM 702 O O . ALA A 1 88 ? 14.562 7.101 -15.996 1.00 90.62 88 ALA A O 1
ATOM 703 N N . ALA A 1 89 ? 14.072 5.751 -14.276 1.00 90.31 89 ALA A N 1
ATOM 704 C CA . ALA A 1 89 ? 15.412 5.198 -14.114 1.00 90.31 89 ALA A CA 1
ATOM 705 C C . ALA A 1 89 ? 15.709 3.998 -15.035 1.00 90.31 89 ALA A C 1
ATOM 707 O O . ALA A 1 89 ? 16.839 3.503 -15.018 1.00 90.31 89 ALA A O 1
ATOM 708 N N . GLY A 1 90 ? 14.728 3.509 -15.804 1.00 90.94 90 GLY A N 1
ATOM 709 C CA . GLY A 1 90 ? 14.838 2.259 -16.564 1.00 90.94 90 GLY A CA 1
ATOM 710 C C . GLY A 1 90 ? 14.942 1.011 -15.676 1.00 90.94 90 GLY A C 1
ATOM 711 O O . GLY A 1 90 ? 15.480 -0.009 -16.103 1.00 90.94 90 GLY A O 1
ATOM 712 N N . ALA A 1 91 ? 14.471 1.097 -14.431 1.00 92.38 91 ALA A N 1
ATOM 713 C CA . ALA A 1 91 ? 14.439 0.015 -13.458 1.00 92.38 91 ALA A CA 1
ATOM 714 C C . ALA A 1 91 ? 13.016 -0.542 -13.314 1.00 92.38 91 ALA A C 1
ATOM 716 O O . ALA A 1 91 ? 12.034 0.194 -13.276 1.00 92.38 91 ALA A O 1
ATOM 717 N N . LYS A 1 92 ? 12.891 -1.858 -13.158 1.00 93.25 92 LYS A N 1
ATOM 718 C CA . LYS A 1 92 ? 11.598 -2.512 -12.928 1.00 93.25 92 LYS A CA 1
ATOM 719 C C . LYS A 1 92 ? 11.281 -2.587 -11.429 1.00 93.25 92 LYS A C 1
ATOM 721 O O . LYS A 1 92 ? 11.243 -3.680 -10.882 1.00 93.25 92 LYS A O 1
ATOM 726 N N . ILE A 1 93 ? 11.110 -1.436 -10.766 1.00 95.50 93 ILE A N 1
ATOM 727 C CA . ILE A 1 93 ? 10.748 -1.395 -9.331 1.00 95.50 93 ILE A CA 1
ATOM 728 C C . ILE A 1 93 ? 9.374 -2.044 -9.126 1.00 95.50 93 ILE A C 1
ATOM 730 O O . ILE A 1 93 ? 9.246 -3.001 -8.373 1.00 95.50 93 ILE A O 1
ATOM 734 N N . GLU A 1 94 ? 8.369 -1.575 -9.863 1.00 97.12 94 GLU A N 1
ATOM 735 C CA . GLU A 1 94 ? 7.102 -2.280 -10.051 1.00 97.12 94 GLU A CA 1
ATOM 736 C C . GLU A 1 94 ? 6.984 -2.634 -11.538 1.00 97.12 94 GLU A C 1
ATOM 738 O O . GLU A 1 94 ? 6.735 -1.745 -12.357 1.00 97.12 94 GLU A O 1
ATOM 743 N N . PRO A 1 95 ? 7.242 -3.895 -11.920 1.00 94.94 95 PRO A N 1
ATOM 744 C CA . PRO A 1 95 ? 7.000 -4.371 -13.273 1.00 94.94 95 PRO A CA 1
ATOM 745 C C . PRO A 1 95 ? 5.557 -4.155 -13.740 1.00 94.94 95 PRO A C 1
ATOM 747 O O . PRO A 1 95 ? 4.618 -4.286 -12.956 1.00 94.94 95 PRO A O 1
ATOM 750 N N . GLU A 1 96 ? 5.378 -3.890 -15.037 1.00 94.06 96 GLU A N 1
ATOM 751 C CA . GLU A 1 96 ? 4.065 -3.635 -15.647 1.00 94.06 96 GLU A CA 1
ATOM 752 C C . GLU A 1 96 ? 3.085 -4.794 -15.422 1.00 94.06 96 GLU A C 1
ATOM 754 O O . GLU A 1 96 ? 1.902 -4.580 -15.163 1.00 94.06 96 GLU A O 1
ATOM 759 N N . GLU A 1 97 ? 3.593 -6.026 -15.431 1.00 93.88 97 GLU A N 1
ATOM 760 C CA . GLU A 1 97 ? 2.795 -7.228 -15.222 1.00 93.88 97 GLU A CA 1
ATOM 761 C C . GLU A 1 97 ? 2.180 -7.289 -13.810 1.00 93.88 97 GLU A C 1
ATOM 763 O O . GLU A 1 97 ? 1.091 -7.841 -13.641 1.00 93.88 97 GLU A O 1
ATOM 768 N N . LEU A 1 98 ? 2.833 -6.687 -12.803 1.00 96.19 98 LEU A N 1
ATOM 769 C CA . LEU A 1 98 ? 2.348 -6.649 -11.417 1.00 96.19 98 LEU A CA 1
ATOM 770 C C . LEU A 1 98 ? 1.312 -5.547 -11.165 1.00 96.19 98 LEU A C 1
ATOM 772 O O . LEU A 1 98 ? 0.583 -5.638 -10.177 1.00 96.19 98 LEU A O 1
ATOM 776 N N . ILE A 1 99 ? 1.210 -4.538 -12.040 1.00 95.69 99 ILE A N 1
ATOM 777 C CA . ILE A 1 99 ? 0.332 -3.373 -11.830 1.00 95.69 99 ILE A CA 1
ATOM 778 C C . ILE A 1 99 ? -1.111 -3.823 -11.601 1.00 95.69 99 ILE A C 1
ATOM 780 O O . ILE A 1 99 ? -1.711 -3.457 -10.596 1.00 95.69 99 ILE A O 1
ATOM 784 N N . ALA A 1 100 ? -1.644 -4.662 -12.495 1.00 97.12 100 ALA A N 1
ATOM 785 C CA . ALA A 1 100 ? -3.028 -5.121 -12.403 1.00 97.12 100 ALA A CA 1
ATOM 786 C C . ALA A 1 100 ? -3.282 -5.950 -11.135 1.00 97.12 100 ALA A C 1
ATOM 788 O O . ALA A 1 100 ? -4.293 -5.752 -10.476 1.00 97.12 100 ALA A O 1
ATOM 789 N N . LEU A 1 101 ? -2.347 -6.834 -10.760 1.00 97.62 101 LEU A N 1
ATOM 790 C CA . LEU A 1 101 ? -2.471 -7.639 -9.541 1.00 97.62 101 LEU A CA 1
ATOM 791 C C . LEU A 1 101 ? -2.560 -6.742 -8.305 1.00 97.62 101 LEU A C 1
ATOM 793 O O . LEU A 1 101 ? -3.425 -6.937 -7.454 1.00 97.62 101 LEU A O 1
ATOM 797 N N . LEU A 1 102 ? -1.655 -5.772 -8.200 1.00 98.00 102 LEU A N 1
ATOM 798 C CA . LEU A 1 102 ? -1.574 -4.875 -7.056 1.00 98.00 102 LEU A CA 1
ATOM 799 C C . LEU A 1 102 ? -2.754 -3.893 -7.019 1.00 98.00 102 LEU A C 1
ATOM 801 O O . LEU A 1 102 ? -3.289 -3.645 -5.943 1.00 98.00 102 LEU A O 1
ATOM 805 N N . ASP A 1 103 ? -3.197 -3.370 -8.163 1.00 97.88 103 ASP A N 1
ATOM 806 C CA . ASP A 1 103 ? -4.367 -2.486 -8.245 1.00 97.88 103 ASP A CA 1
ATOM 807 C C . ASP A 1 103 ? -5.654 -3.228 -7.860 1.00 97.88 103 ASP A C 1
ATOM 809 O O . ASP A 1 103 ? -6.419 -2.735 -7.029 1.00 97.88 103 ASP A O 1
ATOM 813 N N . ASP A 1 104 ? -5.849 -4.444 -8.380 1.00 97.81 104 ASP A N 1
ATOM 814 C CA . ASP A 1 104 ? -6.995 -5.288 -8.034 1.00 97.81 104 ASP A CA 1
ATOM 815 C C . ASP A 1 104 ? -6.946 -5.696 -6.545 1.00 97.81 104 ASP A C 1
ATOM 817 O O . ASP A 1 104 ? -7.970 -5.659 -5.861 1.00 97.81 104 ASP A O 1
ATOM 821 N N . THR A 1 105 ? -5.755 -6.002 -6.005 1.00 98.25 105 THR A N 1
ATOM 822 C CA . THR A 1 105 ? -5.571 -6.303 -4.571 1.00 98.25 105 THR A CA 1
ATOM 823 C C . THR A 1 105 ? -5.905 -5.087 -3.703 1.00 98.25 105 THR A C 1
ATOM 825 O O . THR A 1 105 ? -6.619 -5.218 -2.714 1.00 98.25 105 THR A O 1
ATOM 828 N N . ALA A 1 106 ? -5.436 -3.890 -4.065 1.00 98.06 106 ALA A N 1
ATOM 829 C CA . ALA A 1 106 ? -5.704 -2.656 -3.320 1.00 98.06 106 ALA A CA 1
ATOM 830 C C . ALA A 1 106 ? -7.192 -2.265 -3.303 1.00 98.06 106 ALA A C 1
ATOM 832 O O . ALA A 1 106 ? -7.622 -1.518 -2.424 1.00 98.06 106 ALA A O 1
ATOM 833 N N . ALA A 1 107 ? -7.978 -2.756 -4.265 1.00 97.75 107 ALA A N 1
ATOM 834 C CA . ALA A 1 107 ? -9.416 -2.526 -4.348 1.00 97.75 107 ALA A CA 1
ATOM 835 C C . ALA A 1 107 ? -10.251 -3.481 -3.471 1.00 97.75 107 ALA A C 1
ATOM 837 O O . ALA A 1 107 ? -11.479 -3.335 -3.401 1.00 97.75 107 ALA A O 1
ATOM 838 N N . LEU A 1 108 ? -9.629 -4.459 -2.805 1.00 97.94 108 LEU A N 1
ATOM 839 C CA . LEU A 1 108 ? -10.321 -5.351 -1.877 1.00 97.94 108 LEU A CA 1
ATOM 840 C C . LEU A 1 108 ? -10.646 -4.629 -0.552 1.00 97.94 108 LEU A C 1
ATOM 842 O O . LEU A 1 108 ? -9.892 -3.751 -0.118 1.00 97.94 108 LEU A O 1
ATOM 846 N N . PRO A 1 109 ? -11.764 -4.975 0.116 1.00 97.38 109 PRO A N 1
ATOM 847 C CA . PRO A 1 109 ? -12.101 -4.405 1.416 1.00 97.38 109 PRO A CA 1
ATOM 848 C C . PRO A 1 109 ? -10.990 -4.594 2.454 1.00 97.38 109 PRO A C 1
ATOM 850 O O . PRO A 1 109 ? -10.345 -5.639 2.508 1.00 97.38 109 PRO A O 1
ATOM 853 N N . GLY A 1 110 ? -10.759 -3.565 3.270 1.00 97.62 110 GLY A N 1
ATOM 854 C CA . GLY A 1 110 ? -9.785 -3.602 4.360 1.00 97.62 110 GLY A CA 1
ATOM 855 C C . GLY A 1 110 ? -8.312 -3.659 3.945 1.00 97.62 110 GLY A C 1
ATOM 856 O O . GLY A 1 110 ? -7.453 -3.698 4.826 1.00 97.62 110 GLY A O 1
ATOM 857 N N . VAL A 1 111 ? -7.977 -3.637 2.650 1.00 98.38 111 VAL A N 1
ATOM 858 C CA . VAL A 1 111 ? -6.580 -3.551 2.203 1.00 98.38 111 VAL A CA 1
ATOM 859 C C . VAL A 1 111 ? -6.055 -2.132 2.424 1.00 98.38 111 VAL A C 1
ATOM 861 O O . VAL A 1 111 ? -6.571 -1.157 1.880 1.00 98.38 111 VAL A O 1
ATOM 864 N N . PHE A 1 112 ? -5.017 -2.022 3.251 1.00 98.31 112 PHE A N 1
ATOM 865 C CA . PHE A 1 112 ? -4.419 -0.765 3.696 1.00 98.31 112 PHE A CA 1
ATOM 866 C C . PHE A 1 112 ? -3.246 -0.309 2.824 1.00 98.31 112 PHE A C 1
ATOM 868 O O . PHE A 1 112 ? -3.057 0.882 2.599 1.00 98.31 112 PHE A O 1
ATOM 875 N N . ALA A 1 113 ? -2.428 -1.235 2.337 1.00 98.25 113 ALA A N 1
ATOM 876 C CA . ALA A 1 113 ? -1.331 -0.909 1.433 1.00 98.25 113 ALA A CA 1
ATOM 877 C C . ALA A 1 113 ? -0.929 -2.139 0.632 1.00 98.25 113 ALA A C 1
ATOM 879 O O . ALA A 1 113 ? -1.048 -3.261 1.114 1.00 98.25 113 ALA A O 1
ATOM 880 N N . VAL A 1 114 ? -0.397 -1.922 -0.564 1.00 98.31 114 VAL A N 1
ATOM 881 C CA . VAL A 1 114 ? 0.195 -2.971 -1.397 1.00 98.31 114 VAL A CA 1
ATOM 882 C C . VAL A 1 114 ? 1.473 -2.447 -2.038 1.00 98.31 114 VAL A C 1
ATOM 884 O O . VAL A 1 114 ? 1.656 -1.232 -2.154 1.00 98.31 114 VAL A O 1
ATOM 887 N N . GLY A 1 115 ? 2.335 -3.340 -2.506 1.00 97.44 115 GLY A N 1
ATOM 888 C CA . GLY A 1 115 ? 3.491 -2.953 -3.308 1.00 97.44 115 GLY A CA 1
ATOM 889 C C . GLY A 1 115 ? 4.498 -4.078 -3.489 1.00 97.44 115 GLY A C 1
ATOM 890 O O . GLY A 1 115 ? 4.261 -5.219 -3.094 1.00 97.44 115 GLY A O 1
ATOM 891 N N . CYS A 1 116 ? 5.644 -3.733 -4.070 1.00 96.75 116 CYS A N 1
ATOM 892 C CA . CYS A 1 116 ? 6.799 -4.621 -4.157 1.00 96.75 116 CYS A CA 1
ATOM 893 C C . CYS A 1 116 ? 7.748 -4.315 -2.981 1.00 96.75 116 CYS A C 1
ATOM 895 O O . CYS A 1 116 ? 8.116 -3.150 -2.800 1.00 96.75 116 CYS A O 1
ATOM 897 N N . PRO A 1 117 ? 8.138 -5.301 -2.154 1.00 94.50 117 PRO A N 1
ATOM 898 C CA . PRO A 1 117 ? 9.077 -5.088 -1.064 1.00 94.50 117 PRO A CA 1
ATOM 899 C C . PRO A 1 117 ? 10.523 -4.970 -1.577 1.00 94.50 117 PRO A C 1
ATOM 901 O O . PRO A 1 117 ? 10.857 -5.369 -2.694 1.00 94.50 117 PRO A O 1
ATOM 904 N N . GLY A 1 118 ? 11.412 -4.454 -0.726 1.00 92.19 118 GLY A N 1
ATOM 905 C CA . GLY A 1 118 ? 12.844 -4.382 -1.019 1.00 92.19 118 GLY A CA 1
ATOM 906 C C . GLY A 1 118 ? 13.164 -3.503 -2.231 1.00 92.19 118 GLY A C 1
ATOM 907 O O . GLY A 1 118 ? 12.705 -2.368 -2.322 1.00 92.19 118 GLY A O 1
ATOM 908 N N . ALA A 1 119 ? 13.987 -4.018 -3.148 1.00 91.31 119 ALA A N 1
ATOM 909 C CA . ALA A 1 119 ? 14.375 -3.305 -4.368 1.00 91.31 119 ALA A CA 1
ATOM 910 C C . ALA A 1 119 ? 13.277 -3.291 -5.451 1.00 91.31 119 ALA A C 1
ATOM 912 O O . ALA A 1 119 ? 13.423 -2.585 -6.452 1.00 91.31 119 ALA A O 1
ATOM 913 N N . GLY A 1 120 ? 12.200 -4.059 -5.259 1.00 92.88 120 GLY A N 1
ATOM 914 C CA . GLY A 1 120 ? 11.180 -4.296 -6.271 1.00 92.88 120 GLY A CA 1
ATOM 915 C C . GLY A 1 120 ? 11.518 -5.454 -7.213 1.00 92.88 120 GLY A C 1
ATOM 916 O O . GLY A 1 120 ? 12.377 -6.284 -6.916 1.00 92.88 120 GLY A O 1
ATOM 917 N N . GLY A 1 121 ? 10.845 -5.505 -8.361 1.00 92.94 121 GLY A N 1
ATOM 918 C CA . GLY A 1 121 ? 10.993 -6.578 -9.348 1.00 92.94 121 GLY A CA 1
ATOM 919 C C . GLY A 1 121 ? 9.902 -7.642 -9.239 1.00 92.94 121 GLY A C 1
ATOM 920 O O . GLY A 1 121 ? 8.772 -7.334 -8.880 1.00 92.94 121 GLY A O 1
ATOM 921 N N . TYR A 1 122 ? 10.231 -8.884 -9.603 1.00 88.62 122 TYR A N 1
ATOM 922 C CA . TYR A 1 122 ? 9.268 -9.995 -9.691 1.00 88.62 122 TYR A CA 1
ATOM 923 C C . TYR A 1 122 ? 9.312 -10.949 -8.487 1.00 88.62 122 TYR A C 1
ATOM 925 O O . TYR A 1 122 ? 8.565 -11.923 -8.464 1.00 88.62 122 TYR A O 1
ATOM 933 N N . ASP A 1 123 ? 10.189 -10.698 -7.513 1.00 88.00 123 ASP A N 1
ATOM 934 C CA . ASP A 1 123 ? 10.488 -11.659 -6.445 1.00 88.00 123 ASP A CA 1
ATOM 935 C C . ASP A 1 123 ? 9.319 -11.839 -5.471 1.00 88.00 123 ASP A C 1
ATOM 937 O O . ASP A 1 123 ? 9.006 -12.958 -5.069 1.00 88.00 123 ASP A O 1
ATOM 941 N N . ALA A 1 124 ? 8.675 -10.739 -5.078 1.00 93.75 124 ALA A N 1
ATOM 942 C CA . ALA A 1 124 ? 7.565 -10.754 -4.137 1.00 93.75 124 ALA A CA 1
ATOM 943 C C . ALA A 1 124 ? 6.680 -9.512 -4.287 1.00 93.75 124 ALA A C 1
ATOM 945 O O . ALA A 1 124 ? 7.107 -8.467 -4.779 1.00 93.75 124 ALA A O 1
ATOM 946 N N . VAL A 1 125 ? 5.458 -9.623 -3.777 1.00 96.38 125 VAL A N 1
ATOM 947 C CA . VAL A 1 125 ? 4.539 -8.512 -3.513 1.00 96.38 125 VAL A CA 1
ATOM 948 C C . VAL A 1 125 ? 4.044 -8.617 -2.075 1.00 96.38 125 VAL A C 1
ATOM 950 O O . VAL A 1 125 ? 4.102 -9.688 -1.473 1.00 96.38 125 VAL A O 1
ATOM 953 N N . PHE A 1 126 ? 3.557 -7.517 -1.510 1.00 97.31 126 PHE A N 1
ATOM 954 C CA . PHE A 1 126 ? 2.920 -7.520 -0.196 1.00 97.31 126 PHE A CA 1
ATOM 955 C C . PHE A 1 126 ? 1.538 -6.871 -0.246 1.00 97.31 126 PHE A C 1
ATOM 957 O O . PHE A 1 126 ? 1.275 -6.000 -1.078 1.00 97.31 126 PHE A O 1
ATOM 964 N N . ALA A 1 127 ? 0.694 -7.264 0.705 1.00 97.44 127 ALA A N 1
ATOM 965 C CA . ALA A 1 127 ? -0.524 -6.563 1.074 1.00 97.44 127 ALA A CA 1
ATOM 966 C C . ALA A 1 127 ? -0.564 -6.414 2.602 1.00 97.44 127 ALA A C 1
ATOM 968 O O . ALA A 1 127 ? -0.426 -7.392 3.333 1.00 97.44 127 ALA A O 1
ATOM 969 N N . LEU A 1 128 ? -0.737 -5.186 3.084 1.00 96.94 128 LEU A N 1
ATOM 970 C CA . LEU A 1 128 ? -1.095 -4.898 4.468 1.00 96.94 128 LEU A CA 1
ATOM 971 C C . LEU A 1 128 ? -2.613 -4.826 4.543 1.00 96.94 128 LEU A C 1
ATOM 973 O O . LEU A 1 128 ? -3.231 -4.069 3.794 1.00 96.94 128 LEU A O 1
ATOM 977 N N . VAL A 1 129 ? -3.207 -5.605 5.439 1.00 96.00 129 VAL A N 1
ATOM 978 C CA . VAL A 1 129 ? -4.660 -5.746 5.556 1.00 96.00 129 VAL A CA 1
ATOM 979 C C . VAL A 1 129 ? -5.115 -5.472 6.981 1.00 96.00 129 VAL A C 1
ATOM 981 O O . VAL A 1 129 ? -4.421 -5.799 7.944 1.00 96.00 129 VAL A O 1
ATOM 984 N N . ILE A 1 130 ? -6.289 -4.864 7.115 1.00 95.75 130 ILE A N 1
ATOM 985 C CA . ILE A 1 130 ? -6.945 -4.631 8.397 1.00 95.75 130 ILE A CA 1
ATOM 986 C C . ILE A 1 130 ? -7.853 -5.826 8.680 1.00 95.75 130 ILE A C 1
ATOM 988 O O . ILE A 1 130 ? -8.797 -6.067 7.933 1.00 95.75 130 ILE A O 1
ATOM 992 N N . GLY A 1 131 ? -7.591 -6.540 9.775 1.00 90.38 131 GLY A N 1
ATOM 993 C CA . GLY A 1 131 ? -8.415 -7.658 10.236 1.00 90.38 131 GLY A CA 1
ATOM 994 C C . GLY A 1 131 ? -8.073 -9.004 9.586 1.00 90.38 131 GLY A C 1
ATOM 995 O O . GLY A 1 131 ? -7.833 -9.111 8.386 1.00 90.38 131 GLY A O 1
ATOM 996 N N . ASP A 1 132 ? -8.095 -10.061 10.399 1.00 88.25 132 ASP A N 1
ATOM 997 C CA . ASP A 1 132 ? -7.657 -11.410 10.008 1.00 88.25 132 ASP A CA 1
ATOM 998 C C . ASP A 1 132 ? -8.516 -12.034 8.905 1.00 88.25 132 ASP A C 1
ATOM 1000 O O . ASP A 1 132 ? -8.011 -12.780 8.069 1.00 88.25 132 ASP A O 1
ATOM 1004 N N . ALA A 1 133 ? -9.808 -11.701 8.865 1.00 91.75 133 ALA A N 1
ATOM 1005 C CA . ALA A 1 133 ? -10.711 -12.180 7.822 1.00 91.75 133 ALA A CA 1
ATOM 1006 C C . ALA A 1 133 ? -10.279 -11.703 6.424 1.00 91.75 133 ALA A C 1
ATOM 1008 O O . ALA A 1 133 ? -10.407 -12.448 5.455 1.00 91.75 133 ALA A O 1
ATOM 1009 N N . ASN A 1 134 ? -9.709 -10.498 6.322 1.00 95.25 134 ASN A N 1
ATOM 1010 C CA . ASN A 1 134 ? -9.246 -9.955 5.048 1.00 95.25 134 ASN A CA 1
ATOM 1011 C C . ASN A 1 134 ? -7.935 -10.596 4.576 1.00 95.25 134 ASN A C 1
ATOM 1013 O O . ASN A 1 134 ? -7.691 -10.628 3.371 1.00 95.25 134 ASN A O 1
ATOM 1017 N N . CYS A 1 135 ? -7.127 -11.176 5.476 1.00 93.75 135 CYS A N 1
ATOM 1018 C CA . CYS A 1 135 ? -5.981 -11.999 5.078 1.00 93.75 135 CYS A CA 1
ATOM 1019 C C . CYS A 1 135 ? -6.430 -13.170 4.195 1.00 93.75 135 CYS A C 1
ATOM 1021 O O . CYS A 1 135 ? -5.881 -13.356 3.114 1.00 93.75 135 CYS A O 1
ATOM 1023 N N . ALA A 1 136 ? -7.468 -13.900 4.619 1.00 93.38 136 ALA A N 1
ATOM 1024 C CA . ALA A 1 136 ? -8.002 -15.038 3.870 1.00 93.38 136 ALA A CA 1
ATOM 1025 C C . ALA A 1 136 ? -8.612 -14.617 2.521 1.00 93.38 136 ALA A C 1
ATOM 1027 O O . ALA A 1 136 ? -8.481 -15.330 1.530 1.00 93.38 136 ALA A O 1
ATOM 1028 N N . VAL A 1 137 ? -9.246 -13.439 2.462 1.00 95.62 137 VAL A N 1
ATOM 1029 C CA . VAL A 1 137 ? -9.780 -12.880 1.208 1.00 95.62 137 VAL A CA 1
ATOM 1030 C C . VAL A 1 137 ? -8.656 -12.579 0.216 1.00 95.62 137 VAL A C 1
ATOM 1032 O O . VAL A 1 137 ? -8.768 -12.941 -0.953 1.00 95.62 137 VAL A O 1
ATOM 1035 N N . VAL A 1 138 ? -7.572 -11.936 0.665 1.00 97.06 138 VAL A N 1
ATOM 1036 C CA . VAL A 1 138 ? -6.413 -11.642 -0.195 1.00 97.06 138 VAL A CA 1
ATOM 1037 C C . VAL A 1 138 ? -5.700 -12.924 -0.623 1.00 97.06 138 VAL A C 1
ATOM 1039 O O . VAL A 1 138 ? -5.354 -13.053 -1.792 1.00 97.06 138 VAL A O 1
ATOM 1042 N N . GLU A 1 139 ? -5.526 -13.881 0.288 1.00 95.62 139 GLU A N 1
ATOM 1043 C CA . GLU A 1 139 ? -4.953 -15.199 -0.006 1.00 95.62 139 GLU A CA 1
ATOM 1044 C C . GLU A 1 139 ? -5.743 -15.907 -1.110 1.00 95.62 139 GLU A C 1
ATOM 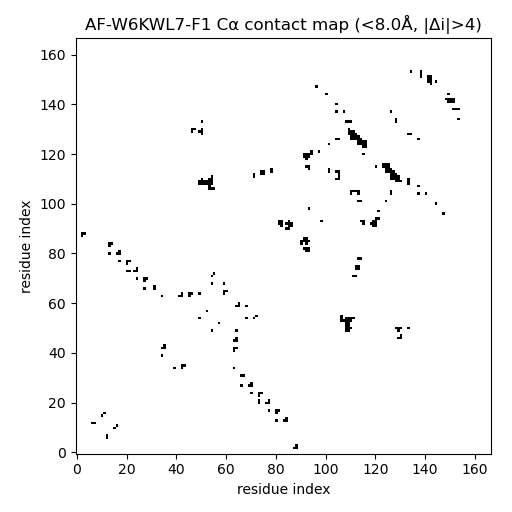1046 O O . GLU A 1 139 ? -5.190 -16.201 -2.169 1.00 95.62 139 GLU A O 1
ATOM 1051 N N . GLN A 1 140 ? -7.058 -16.057 -0.934 1.00 95.44 140 GLN A N 1
ATOM 1052 C CA . GLN A 1 140 ? -7.932 -16.663 -1.937 1.00 95.44 140 GLN A CA 1
ATOM 1053 C C . GLN A 1 140 ? -7.917 -15.889 -3.267 1.00 95.44 140 GLN A C 1
ATOM 1055 O O . GLN A 1 140 ? -7.956 -16.484 -4.350 1.00 95.44 140 GLN A O 1
ATOM 1060 N N . PHE A 1 141 ? -7.869 -14.555 -3.212 1.00 96.94 141 PHE A N 1
ATOM 1061 C CA . PHE A 1 141 ? -7.763 -13.723 -4.407 1.00 96.94 141 PHE A CA 1
ATOM 1062 C C . PHE A 1 141 ? -6.459 -13.998 -5.170 1.00 96.94 141 PHE A C 1
ATOM 1064 O O . PHE A 1 141 ? -6.501 -14.185 -6.383 1.00 96.94 141 PHE A O 1
ATOM 1071 N N . TRP A 1 142 ? -5.320 -14.085 -4.479 1.00 96.94 142 TRP A N 1
ATOM 1072 C CA . TRP A 1 142 ? -4.026 -14.391 -5.091 1.00 96.94 142 TRP A CA 1
ATOM 1073 C C . TRP A 1 142 ? -3.952 -15.820 -5.643 1.00 96.94 142 TRP A C 1
ATOM 1075 O O . TRP A 1 142 ? -3.487 -15.987 -6.767 1.00 96.94 142 TRP A O 1
ATOM 1085 N N . GLU A 1 143 ? -4.471 -16.829 -4.934 1.00 95.38 143 GLU A N 1
ATOM 1086 C CA . GLU A 1 143 ? -4.517 -18.221 -5.428 1.00 95.38 143 GLU A CA 1
ATOM 1087 C C . GLU A 1 143 ? -5.368 -18.374 -6.693 1.00 95.38 143 GLU A C 1
ATOM 1089 O O . GLU A 1 143 ? -5.069 -19.186 -7.569 1.00 95.38 143 GLU A O 1
ATOM 1094 N N . SER A 1 144 ? -6.452 -17.601 -6.783 1.00 95.31 144 SER A N 1
ATOM 1095 C CA . SER A 1 144 ? -7.364 -17.621 -7.929 1.00 95.31 144 SER A CA 1
ATOM 1096 C C . SER A 1 144 ? -6.945 -16.681 -9.064 1.00 95.31 144 SER A C 1
ATOM 1098 O O . SER A 1 144 ? -7.595 -16.660 -10.114 1.00 95.31 144 SER A O 1
ATOM 1100 N N . TYR A 1 145 ? -5.867 -15.909 -8.890 1.00 95.88 145 TYR A N 1
ATOM 1101 C CA . TYR A 1 145 ? -5.426 -14.932 -9.875 1.00 95.88 145 TYR A CA 1
ATOM 1102 C C . TYR A 1 145 ? -4.828 -15.629 -11.103 1.00 95.88 145 TYR A C 1
ATOM 1104 O O . TYR A 1 145 ? -3.857 -16.370 -11.020 1.00 95.88 145 TYR A O 1
ATOM 1112 N N . THR A 1 146 ? -5.402 -15.393 -12.284 1.00 94.06 146 THR A N 1
ATOM 1113 C CA . THR A 1 146 ? -5.056 -16.178 -13.485 1.00 94.06 146 THR A CA 1
ATOM 1114 C C . THR A 1 146 ? -4.007 -15.529 -14.383 1.00 94.06 146 THR A C 1
ATOM 1116 O O . THR A 1 146 ? -3.454 -16.196 -15.255 1.00 94.06 146 THR A O 1
ATOM 1119 N N . LYS A 1 147 ? -3.759 -14.220 -14.239 1.00 93.19 147 LYS A N 1
ATOM 1120 C CA . LYS A 1 147 ? -2.823 -13.491 -15.117 1.00 93.19 147 LYS A CA 1
ATOM 1121 C C . LYS A 1 147 ? -1.360 -13.742 -14.738 1.00 93.19 147 LYS A C 1
ATOM 1123 O O . LYS A 1 147 ? -0.483 -13.567 -15.577 1.00 93.19 147 LYS A O 1
ATOM 1128 N N . LEU A 1 148 ? -1.107 -14.132 -13.488 1.00 92.19 148 LEU A N 1
ATOM 1129 C CA . LEU A 1 148 ? 0.210 -14.406 -12.919 1.00 92.19 148 LEU A CA 1
ATOM 1130 C C . LEU A 1 148 ? 0.098 -15.540 -11.906 1.00 92.19 148 LEU A C 1
ATOM 1132 O O . LEU A 1 148 ? -0.929 -15.666 -11.252 1.00 92.19 148 LEU A O 1
ATOM 1136 N N . ASN A 1 149 ? 1.168 -16.314 -11.739 1.00 92.06 149 ASN A N 1
ATOM 1137 C CA . ASN A 1 149 ? 1.240 -17.295 -10.663 1.00 92.06 149 ASN A CA 1
ATOM 1138 C C . ASN A 1 149 ? 1.716 -16.603 -9.380 1.00 92.06 149 ASN A C 1
ATOM 1140 O O . ASN A 1 149 ? 2.866 -16.166 -9.313 1.00 92.06 149 ASN A O 1
ATOM 1144 N N . VAL A 1 150 ? 0.834 -16.487 -8.390 1.00 92.69 150 VAL A N 1
ATOM 1145 C CA . VAL A 1 150 ? 1.112 -15.844 -7.102 1.00 92.69 150 VAL A CA 1
ATOM 1146 C C . VAL A 1 150 ? 0.885 -16.874 -6.006 1.00 92.69 150 VAL A C 1
ATOM 1148 O O . VAL A 1 150 ? -0.189 -17.455 -5.913 1.00 92.69 150 VAL A O 1
ATOM 1151 N N . CYS A 1 151 ? 1.904 -17.108 -5.182 1.00 92.94 151 CYS A N 1
ATOM 1152 C CA . CYS A 1 151 ? 1.806 -17.987 -4.021 1.00 92.94 151 CYS A CA 1
ATOM 1153 C C . CYS A 1 151 ? 1.644 -17.118 -2.767 1.00 92.94 151 CYS A C 1
ATOM 1155 O O . CYS A 1 151 ? 2.584 -16.390 -2.428 1.00 92.94 151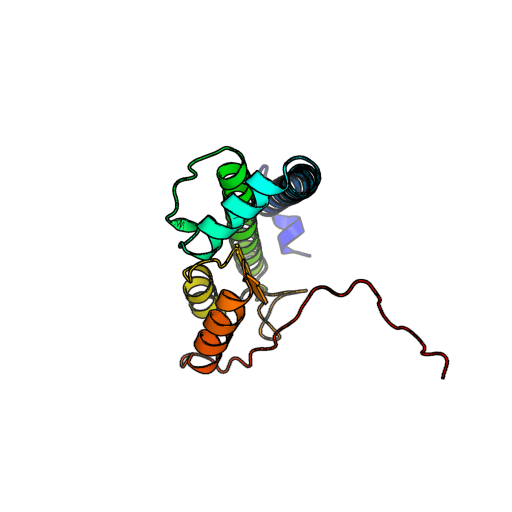 CYS A O 1
ATOM 1157 N N . PRO A 1 152 ? 0.484 -17.138 -2.093 1.00 92.25 152 PRO A N 1
ATOM 1158 C CA . PRO A 1 152 ? 0.310 -16.405 -0.852 1.00 92.25 152 PRO A CA 1
ATOM 1159 C C . PRO A 1 152 ? 1.194 -16.980 0.253 1.00 92.25 152 PRO A C 1
ATOM 1161 O O . PRO A 1 152 ? 1.334 -18.190 0.413 1.00 92.25 152 PRO A O 1
ATOM 1164 N N . LEU A 1 153 ? 1.757 -16.086 1.059 1.00 90.94 153 LEU A N 1
ATOM 1165 C CA . LEU A 1 153 ? 2.426 -16.434 2.302 1.00 90.94 153 LEU A CA 1
ATOM 1166 C C . LEU A 1 153 ? 1.910 -15.488 3.379 1.00 90.94 153 LEU A C 1
ATOM 1168 O O . LEU A 1 153 ? 2.283 -14.314 3.412 1.00 90.94 153 LEU A O 1
ATOM 1172 N N . LEU A 1 154 ? 1.035 -15.992 4.249 1.00 86.38 154 LEU A N 1
ATOM 1173 C CA . LEU A 1 154 ? 0.544 -15.205 5.369 1.00 86.38 154 LEU A CA 1
ATOM 1174 C C . LEU A 1 154 ? 1.685 -14.958 6.358 1.00 86.38 154 LEU A C 1
ATOM 1176 O O . LEU A 1 154 ? 2.245 -15.889 6.937 1.00 86.38 154 LEU A O 1
ATOM 1180 N N . VAL A 1 155 ? 1.997 -13.684 6.570 1.00 85.81 155 VAL A N 1
ATOM 1181 C CA . VAL A 1 155 ? 2.999 -13.235 7.535 1.00 85.81 155 VAL A CA 1
ATOM 1182 C C . VAL A 1 155 ? 2.348 -12.373 8.609 1.00 85.81 155 VAL A C 1
ATOM 1184 O O . VAL A 1 155 ? 1.393 -11.637 8.357 1.00 85.81 155 VAL A O 1
ATOM 1187 N N . ARG A 1 156 ? 2.876 -12.469 9.827 1.00 84.38 156 ARG A N 1
ATOM 1188 C CA . ARG A 1 156 ? 2.568 -11.572 10.944 1.00 84.38 156 ARG A CA 1
ATOM 1189 C C . ARG A 1 156 ? 3.850 -10.868 11.349 1.00 84.38 156 ARG A C 1
ATOM 1191 O O . ARG A 1 156 ? 4.938 -11.393 11.125 1.00 84.38 156 ARG A O 1
ATOM 1198 N N . GLU A 1 157 ? 3.710 -9.684 11.928 1.00 83.12 157 GLU A N 1
ATOM 1199 C CA . GLU A 1 157 ? 4.839 -9.029 12.575 1.00 83.12 157 GLU A CA 1
ATOM 1200 C C . GLU A 1 157 ? 5.410 -9.949 13.662 1.00 83.12 157 GLU A C 1
ATOM 1202 O O . GLU A 1 157 ? 4.669 -10.483 14.487 1.00 83.12 157 GLU A O 1
ATOM 1207 N N . ASP A 1 158 ? 6.730 -10.111 13.655 1.00 81.88 158 ASP A N 1
ATOM 1208 C CA . ASP A 1 158 ? 7.485 -10.754 14.721 1.00 81.88 158 ASP A CA 1
ATOM 1209 C C . ASP A 1 158 ? 8.723 -9.898 15.014 1.00 81.88 158 ASP A C 1
ATOM 1211 O O . ASP A 1 158 ? 9.532 -9.619 14.126 1.00 81.88 158 ASP A O 1
ATOM 1215 N N . CYS A 1 159 ? 8.852 -9.447 16.261 1.00 81.19 159 CYS A N 1
ATOM 1216 C CA . CYS A 1 159 ? 9.964 -8.624 16.727 1.00 81.19 159 CYS A CA 1
ATOM 1217 C C . CYS A 1 159 ? 11.048 -9.429 17.464 1.00 81.19 159 CYS A C 1
ATOM 1219 O O . CYS A 1 159 ? 12.073 -8.860 17.843 1.00 81.19 159 CYS A O 1
ATOM 1221 N N . GLY A 1 160 ? 10.847 -10.735 17.675 1.00 82.88 160 GLY A N 1
ATOM 1222 C CA . GLY A 1 160 ? 11.739 -11.583 18.468 1.00 82.88 160 GLY A CA 1
ATOM 1223 C C . GLY A 1 160 ? 13.071 -11.907 17.790 1.00 82.88 160 GLY A C 1
ATOM 1224 O O . GLY A 1 160 ? 14.058 -12.185 18.472 1.00 82.88 160 GLY A O 1
ATOM 1225 N N . GLY A 1 161 ? 13.132 -11.841 16.457 1.00 83.75 161 GLY A N 1
ATOM 1226 C CA . GLY A 1 161 ? 14.325 -12.214 15.697 1.00 83.75 161 GLY A CA 1
ATOM 1227 C C . GLY A 1 161 ? 14.707 -13.689 15.891 1.00 83.75 161 GLY A C 1
ATOM 1228 O O . GLY A 1 161 ? 13.854 -14.551 16.082 1.00 83.75 161 GLY A O 1
ATOM 1229 N N . LEU A 1 162 ? 16.006 -14.005 15.824 1.00 86.19 162 LEU A N 1
ATOM 1230 C CA . LEU A 1 162 ? 16.499 -15.367 16.052 1.00 86.19 162 LEU A CA 1
ATOM 1231 C C . LEU A 1 162 ? 16.706 -15.620 17.553 1.00 86.19 162 LEU A C 1
ATOM 1233 O O . LEU A 1 162 ? 17.639 -15.083 18.151 1.00 86.19 162 LEU A O 1
ATOM 1237 N N . LEU A 1 163 ? 15.877 -16.485 18.139 1.00 86.56 163 LEU A N 1
ATOM 1238 C CA . LEU A 1 163 ? 15.976 -16.896 19.542 1.00 86.56 163 LEU A CA 1
ATOM 1239 C C . LEU A 1 163 ? 16.568 -18.311 19.647 1.00 86.56 163 LEU A C 1
ATOM 1241 O O . LEU A 1 163 ? 16.106 -19.236 18.982 1.00 86.56 163 LEU A O 1
ATOM 1245 N N . ILE A 1 164 ? 17.579 -18.502 20.501 1.00 85.62 164 ILE A N 1
ATOM 1246 C CA . ILE A 1 164 ? 18.075 -19.839 20.860 1.00 85.62 164 ILE A CA 1
ATOM 1247 C C . ILE A 1 164 ? 17.229 -20.333 22.032 1.00 85.62 164 ILE A C 1
ATOM 1249 O O . ILE A 1 164 ? 17.291 -19.767 23.122 1.00 85.62 164 ILE A O 1
ATOM 1253 N N . GLY A 1 165 ? 16.432 -21.378 21.810 1.00 79.00 165 GLY A N 1
ATOM 1254 C CA . GLY A 1 165 ? 15.673 -22.013 22.882 1.00 79.00 165 GLY A CA 1
ATOM 1255 C C . GLY A 1 165 ? 16.611 -22.691 23.879 1.00 79.00 165 GLY A C 1
ATOM 1256 O O . GLY A 1 165 ? 17.424 -23.533 23.498 1.00 79.00 165 GLY A O 1
ATOM 1257 N N . THR A 1 166 ? 16.502 -22.346 25.159 1.00 69.25 166 THR A N 1
ATOM 1258 C CA . THR A 1 166 ? 16.999 -23.208 26.236 1.00 69.25 166 THR A CA 1
ATOM 1259 C C . THR A 1 166 ? 16.044 -24.388 26.358 1.00 69.25 166 THR A C 1
ATOM 1261 O O . THR A 1 166 ? 14.874 -24.184 26.685 1.00 69.25 166 THR A O 1
ATOM 1264 N N . VAL A 1 167 ? 16.540 -25.583 26.028 1.00 59.09 167 VAL A N 1
ATOM 1265 C CA . VAL A 1 167 ? 15.866 -26.873 26.257 1.00 59.09 167 VAL A CA 1
ATOM 1266 C C . VAL A 1 167 ? 15.640 -27.091 27.748 1.00 59.09 167 VAL A C 1
ATOM 1268 O O . VAL A 1 167 ? 16.571 -26.765 28.521 1.00 59.09 167 VAL A O 1
#

Solvent-accessible surface area (backbone atoms only — not comparable to full-atom values): 9613 Å² total; per-residue (Å²): 115,70,56,59,71,75,43,68,86,46,85,83,30,72,64,54,51,39,50,54,38,51,53,52,32,54,52,42,52,53,51,48,54,49,42,48,71,76,41,40,68,61,40,52,51,35,50,63,56,46,31,74,33,37,58,94,77,59,77,63,90,46,73,61,37,39,52,52,51,51,35,30,51,32,43,52,50,44,44,52,42,48,34,54,49,12,62,73,62,76,42,53,25,58,36,76,83,49,49,60,59,44,55,58,51,48,61,34,48,10,32,47,38,53,45,50,60,90,85,33,37,87,85,54,71,50,73,44,58,39,57,75,71,37,51,56,52,52,38,54,49,36,65,67,39,82,93,53,93,48,81,71,75,95,80,74,96,76,89,76,74,91,74,84,81,84,128

Nearest PDB structures (foldseek):
  4cqi-assembly1_A  TM=3.001E-01  e=3.518E+00  Leishmania major
  6w4k-assembly1_A  TM=2.780E-01  e=7.538E+00  Homo sapiens

pLDDT: mean 92.69, std 7.76, range [59.09, 98.75]

Sequence (167 aa):
MSWFKSVSDVPSNLWERLRENNEAYVQQLRALLVQASTCSLEYQNALHVLQCVRLAEHKPANETEESIISAFKLAAAGRLYLREMGIAAGAKIEPEELIALLDDTAALPGVFAVGCPGAGGYDAVFALVIGDANCAVVEQFWESYTKLNVCPLLVREDCGGLLIGTV

Mean predicted aligned error: 4.93 Å